Protein AF-A0A485AQS3-F1 (afdb_monomer)

Solvent-accessible surface area (backbone atoms only — not comparable to full-atom values): 5423 Å² total; per-residue (Å²): 135,85,82,85,53,70,69,66,57,56,70,37,30,70,62,56,81,76,57,63,88,77,86,52,58,87,84,53,69,83,64,41,51,69,56,54,50,51,52,51,50,57,69,70,43,56,71,68,57,57,55,44,64,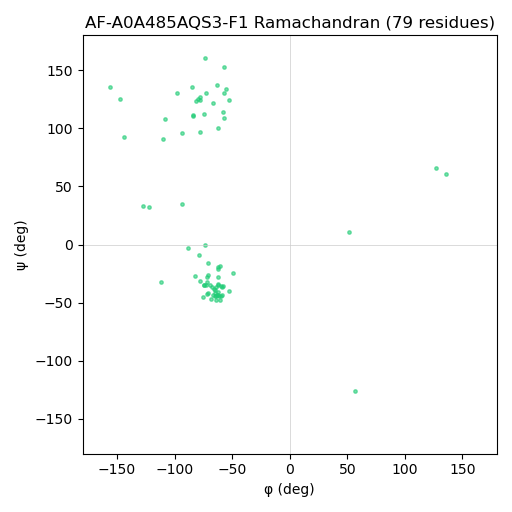72,61,81,60,50,76,62,57,57,52,51,60,71,69,49,79,77,91,81,76,79,78,80,82,78,83,81,130

InterPro domains:
  IPR000192 Aminotransferase class V domain [PF00266] (21-49)
  IPR015422 Pyridoxal phosphate-dependent transferase, small domain [G3DSA:3.90.1150.10] (11-38)
  IPR015424 Pyridoxal phosphate-dependent transferase [SSF53383] (6-67)

Secondary structure (DSSP, 8-state):
-PPP-HHHHHTT-GGGGTS-S---TTT-PPPPHHHHHHHHHHHHS-HHHHHHHHTT--HHHHHHHHTSPPS----------

Organism: Kluyvera cryocrescens (NCBI:txid580)

pLDDT: mean 74.34, std 19.08, range [43.03, 96.62]

Sequence (81 aa):
MNAFSPAQFRAQFPALHDAGVYLDSAATALKPQAVIEATNHFYSLSAVTFIAARFGRSAALNRALRSRPRPGRAPAERTER

Foldseek 3Di:
DDDDDPVVVVVQFPVCVPVPDDDPVVVPNGDGVVVVVVVCVVVVDDPVVVVCVVPPDDVPVVVVVVPDDDPDDDPDDDDDD

Radius of gyration: 25.15 Å; Cα contacts (8 Å, |Δi|>4): 22; chains: 1; bounding box: 36×52×72 Å

Mean predicted aligned error: 15.88 Å

Structure (mmCIF, N/CA/C/O backbone):
data_AF-A0A485AQS3-F1
#
_entry.id   AF-A0A485AQS3-F1
#
loop_
_atom_site.group_PDB
_atom_site.id
_atom_site.type_symbol
_atom_site.label_atom_id
_atom_site.label_alt_id
_atom_site.label_comp_id
_atom_site.label_asym_id
_atom_site.label_entity_id
_atom_site.label_seq_id
_atom_site.pdbx_PDB_ins_code
_atom_site.Cartn_x
_atom_site.Cartn_y
_atom_site.Cartn_z
_atom_site.occupancy
_atom_site.B_iso_or_equiv
_atom_site.auth_seq_id
_atom_site.auth_comp_id
_atom_site.auth_asym_id
_atom_site.auth_atom_id
_atom_site.pdbx_PDB_model_num
ATOM 1 N N . MET A 1 1 ? 7.415 22.736 11.449 1.00 63.44 1 MET A N 1
ATOM 2 C CA . MET A 1 1 ? 7.041 21.305 11.529 1.00 63.44 1 MET A CA 1
ATOM 3 C C . MET A 1 1 ? 5.982 21.039 10.479 1.00 63.44 1 MET A C 1
ATOM 5 O O . MET A 1 1 ? 5.047 21.822 10.397 1.00 63.44 1 MET A O 1
ATOM 9 N N . ASN A 1 2 ? 6.144 19.997 9.664 1.00 84.12 2 ASN A N 1
ATOM 10 C CA . ASN A 1 2 ? 5.115 19.596 8.706 1.00 84.12 2 ASN A CA 1
ATOM 11 C C . ASN A 1 2 ? 4.068 18.761 9.460 1.00 84.12 2 ASN A C 1
ATOM 13 O O . ASN A 1 2 ? 4.442 17.805 10.141 1.00 84.12 2 ASN A O 1
ATOM 17 N N . ALA A 1 3 ? 2.795 19.152 9.419 1.00 90.88 3 ALA A N 1
ATOM 18 C CA . ALA A 1 3 ? 1.750 18.455 10.165 1.00 90.88 3 ALA A CA 1
ATOM 19 C C . ALA A 1 3 ? 1.438 17.106 9.503 1.00 90.88 3 ALA A C 1
ATOM 21 O O . ALA A 1 3 ? 1.209 17.035 8.296 1.00 90.88 3 ALA A O 1
ATOM 22 N N . PHE A 1 4 ? 1.420 16.031 10.290 1.00 94.88 4 PHE A N 1
ATOM 23 C CA . PHE A 1 4 ? 1.029 14.717 9.795 1.00 94.88 4 PHE A CA 1
ATOM 24 C C . PHE A 1 4 ? -0.496 14.633 9.682 1.00 94.88 4 PHE A C 1
ATOM 26 O O . PHE A 1 4 ? -1.203 14.837 10.667 1.00 94.88 4 PHE A O 1
ATOM 33 N N . SER A 1 5 ? -0.998 14.305 8.490 1.00 95.38 5 SER A N 1
ATOM 34 C CA . SER A 1 5 ? -2.421 14.057 8.251 1.00 95.38 5 SER A CA 1
ATOM 35 C C . SER A 1 5 ? -2.670 12.561 8.019 1.00 95.38 5 SER A C 1
ATOM 37 O O . SER A 1 5 ? -2.331 12.041 6.950 1.00 95.38 5 SER A O 1
ATOM 39 N N . PRO A 1 6 ? -3.296 11.848 8.978 1.00 94.12 6 PRO A N 1
ATOM 40 C CA . PRO A 1 6 ? -3.595 10.423 8.834 1.00 94.12 6 PRO A CA 1
ATOM 41 C C . PRO A 1 6 ? -4.495 10.116 7.634 1.00 94.12 6 PRO A C 1
ATOM 43 O O . PRO A 1 6 ? -4.316 9.099 6.969 1.00 94.12 6 PRO A O 1
ATOM 46 N N . ALA A 1 7 ? -5.450 11.001 7.333 1.00 94.06 7 ALA A N 1
ATOM 47 C CA . ALA A 1 7 ? -6.354 10.836 6.198 1.00 94.06 7 ALA A CA 1
ATOM 48 C C . ALA A 1 7 ? -5.596 10.890 4.863 1.00 94.06 7 ALA A C 1
ATOM 50 O O . ALA A 1 7 ? -5.795 10.029 4.007 1.00 94.06 7 ALA 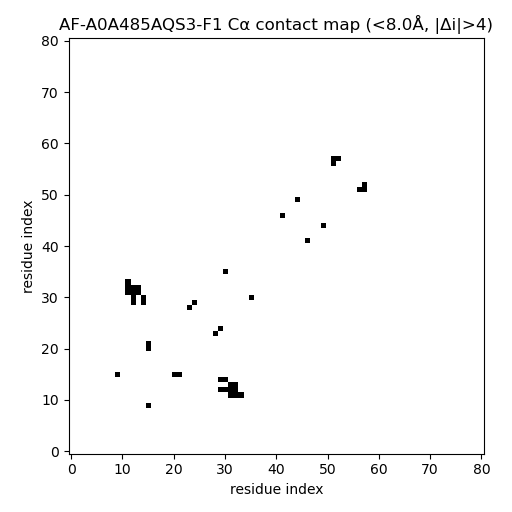A O 1
ATOM 51 N N . GLN A 1 8 ? -4.672 11.847 4.717 1.00 94.19 8 GLN A N 1
ATOM 52 C CA . GLN A 1 8 ? -3.831 11.955 3.522 1.00 94.19 8 GLN A CA 1
ATOM 53 C C . GLN A 1 8 ? -2.885 10.762 3.383 1.00 94.19 8 GLN A C 1
ATOM 55 O O . GLN A 1 8 ? -2.689 10.265 2.277 1.00 94.19 8 GLN A O 1
ATOM 60 N N . PHE A 1 9 ? -2.333 10.269 4.494 1.00 95.12 9 PHE A N 1
ATOM 61 C CA . PHE A 1 9 ? -1.484 9.081 4.485 1.00 95.12 9 PHE A CA 1
ATOM 62 C C . PHE A 1 9 ? -2.265 7.833 4.051 1.00 95.12 9 PHE A C 1
ATOM 64 O O . PHE A 1 9 ? -1.821 7.114 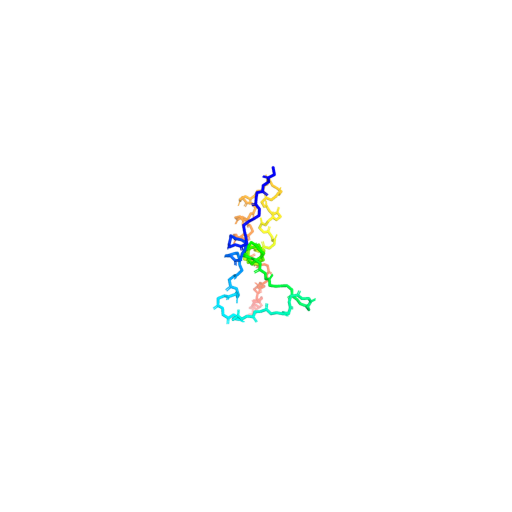3.161 1.00 95.12 9 PHE A O 1
ATOM 71 N N . ARG A 1 10 ? -3.457 7.598 4.618 1.00 93.81 10 ARG A N 1
ATOM 72 C CA . ARG A 1 10 ? -4.298 6.434 4.278 1.00 93.81 10 ARG A CA 1
ATOM 73 C C . ARG A 1 10 ? -4.751 6.429 2.818 1.00 93.81 10 ARG A C 1
ATOM 75 O O . ARG A 1 10 ? -4.816 5.355 2.230 1.00 93.81 10 ARG A O 1
ATOM 82 N N . ALA A 1 11 ? -4.996 7.599 2.225 1.00 93.94 11 ALA A N 1
ATOM 83 C CA . ALA A 1 11 ? -5.377 7.721 0.816 1.00 93.94 11 ALA A CA 1
ATOM 84 C C . ALA A 1 11 ? -4.314 7.180 -0.162 1.00 93.94 11 ALA A C 1
ATOM 86 O O . ALA A 1 11 ? -4.635 6.880 -1.306 1.00 93.94 11 ALA A O 1
ATOM 87 N N . GLN A 1 12 ? -3.059 7.020 0.275 1.00 96.06 12 GLN A N 1
ATOM 88 C CA . GLN A 1 12 ? -1.986 6.473 -0.558 1.00 96.06 12 GLN A CA 1
ATOM 89 C C . GLN A 1 12 ? -2.028 4.945 -0.691 1.00 96.06 12 GLN A C 1
ATOM 91 O O . GLN A 1 12 ? -1.259 4.405 -1.479 1.00 96.06 12 GLN A O 1
ATOM 96 N N . PHE A 1 13 ? -2.872 4.232 0.062 1.00 95.31 13 PHE A N 1
ATOM 97 C CA . PHE A 1 13 ? -2.887 2.765 0.107 1.00 95.31 13 PHE A CA 1
ATOM 98 C C . PHE A 1 13 ? -4.148 2.208 -0.567 1.00 95.31 13 PHE A C 1
ATOM 100 O O . PHE A 1 13 ? -5.154 1.993 0.113 1.00 95.31 13 PHE A O 1
ATOM 107 N N . PRO A 1 14 ? -4.114 1.913 -1.880 1.00 93.44 14 PRO A N 1
ATOM 108 C CA . PRO A 1 14 ? -5.300 1.462 -2.611 1.00 93.44 14 PRO A CA 1
ATOM 109 C C . PRO A 1 14 ? -5.865 0.132 -2.085 1.00 93.44 14 PRO A C 1
ATOM 111 O O . PRO A 1 14 ? -7.071 -0.087 -2.129 1.00 93.44 14 PRO A O 1
ATOM 114 N N . ALA A 1 15 ? -5.020 -0.731 -1.511 1.00 91.88 15 ALA A N 1
ATOM 115 C CA . ALA A 1 15 ? -5.445 -2.004 -0.925 1.00 91.88 15 ALA A CA 1
ATOM 116 C C . ALA A 1 15 ? -6.421 -1.844 0.260 1.00 91.88 15 ALA A C 1
ATOM 118 O O . ALA A 1 15 ? -7.167 -2.770 0.561 1.00 91.88 15 ALA A O 1
ATOM 119 N N . LEU A 1 16 ? -6.468 -0.675 0.915 1.00 91.38 16 LEU A N 1
ATOM 120 C CA . LEU A 1 16 ? -7.403 -0.417 2.018 1.00 91.38 16 LEU A CA 1
ATOM 121 C C . LEU A 1 16 ? -8.864 -0.272 1.566 1.00 91.38 16 LEU A C 1
ATOM 123 O O . LEU A 1 16 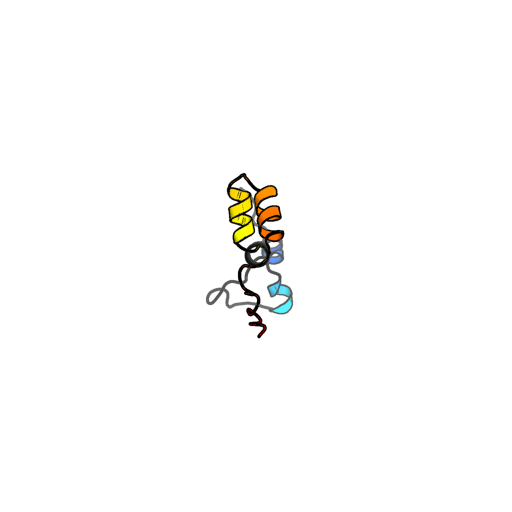? -9.751 -0.344 2.412 1.00 91.38 16 LEU A O 1
ATOM 127 N N . HIS A 1 17 ? -9.127 -0.067 0.271 1.00 85.38 17 HIS A N 1
ATOM 128 C CA . HIS A 1 17 ? -10.499 -0.030 -0.246 1.00 85.38 17 HIS A CA 1
ATOM 129 C C . HIS A 1 17 ? -11.169 -1.410 -0.240 1.00 85.38 17 HIS A C 1
ATOM 131 O O . HIS A 1 17 ? -12.389 -1.481 -0.143 1.00 85.38 17 HIS A O 1
ATOM 137 N N . ASP A 1 18 ? -10.374 -2.480 -0.319 1.00 82.50 18 ASP A N 1
ATOM 138 C CA . ASP A 1 18 ? -10.845 -3.866 -0.437 1.00 82.50 18 ASP A CA 1
ATOM 139 C C . ASP A 1 18 ? -10.551 -4.695 0.829 1.00 82.50 18 ASP A C 1
ATOM 141 O O . ASP A 1 18 ? -11.346 -5.534 1.237 1.00 82.50 18 ASP A O 1
ATOM 145 N N . ALA A 1 19 ? -9.450 -4.405 1.534 1.00 73.06 19 ALA A N 1
ATOM 146 C CA . ALA A 1 19 ? -8.990 -5.190 2.686 1.00 73.06 19 ALA A CA 1
ATOM 147 C C . ALA A 1 19 ? -9.813 -5.015 3.982 1.00 73.06 19 ALA A C 1
ATOM 149 O O . ALA A 1 19 ? -9.471 -5.606 5.009 1.00 73.06 19 ALA A O 1
ATOM 150 N N . GLY A 1 20 ? -10.860 -4.185 3.983 1.00 83.12 20 GLY A N 1
ATOM 151 C CA . GLY A 1 20 ? -11.618 -3.863 5.193 1.00 83.12 20 GLY A CA 1
ATOM 152 C C . GLY A 1 20 ? -10.721 -3.294 6.302 1.00 83.12 20 GLY A C 1
ATOM 153 O O . GLY A 1 20 ? -10.000 -2.314 6.104 1.00 83.12 20 GLY A O 1
ATOM 154 N N . VAL A 1 21 ? -10.769 -3.894 7.495 1.00 89.12 21 VAL A N 1
ATOM 155 C CA . VAL A 1 21 ? -9.936 -3.494 8.640 1.00 89.12 21 VAL A CA 1
ATOM 156 C C . VAL A 1 21 ? -8.660 -4.338 8.670 1.00 89.12 21 VAL A C 1
ATOM 158 O O . VAL A 1 21 ? -8.638 -5.447 9.196 1.00 89.12 21 VAL A O 1
ATOM 161 N N . TYR A 1 22 ? -7.582 -3.796 8.104 1.00 91.88 22 TYR A N 1
ATOM 162 C CA . TYR A 1 22 ? -6.274 -4.450 8.064 1.00 91.88 22 TYR A CA 1
ATOM 163 C C . TYR A 1 22 ? -5.480 -4.212 9.361 1.00 91.88 22 TYR A C 1
ATOM 165 O O . TYR A 1 22 ? -5.043 -3.090 9.623 1.00 91.88 22 TYR A O 1
ATOM 173 N N . LEU A 1 23 ? -5.284 -5.264 10.166 1.00 92.00 23 LEU A N 1
ATOM 174 C CA . LEU A 1 23 ? -4.586 -5.218 11.466 1.00 92.00 23 LEU A CA 1
ATOM 175 C C . LEU A 1 23 ? -3.377 -6.165 11.536 1.00 92.00 23 LEU A C 1
ATOM 177 O O . LEU A 1 23 ? -3.053 -6.668 12.605 1.00 92.00 23 LEU A O 1
ATOM 181 N N . ASP A 1 24 ? -2.698 -6.391 10.409 1.00 91.81 24 ASP A N 1
ATOM 182 C CA . ASP A 1 24 ? -1.518 -7.269 10.340 1.00 91.81 24 ASP A CA 1
ATOM 183 C C . ASP A 1 24 ? -0.292 -6.594 9.693 1.00 91.81 24 ASP A C 1
ATOM 185 O O . ASP A 1 24 ? 0.544 -7.207 9.032 1.00 91.81 24 ASP A O 1
ATOM 189 N N . SER A 1 25 ? -0.154 -5.281 9.907 1.00 91.25 25 SER A N 1
ATOM 190 C CA . SER A 1 25 ? 0.986 -4.502 9.399 1.00 91.25 25 SER A CA 1
ATOM 191 C C . SER A 1 25 ? 2.342 -4.953 9.960 1.00 91.25 25 SER A C 1
ATOM 193 O O . SER A 1 25 ? 3.374 -4.617 9.383 1.00 91.25 25 SER A O 1
ATOM 195 N N . ALA A 1 26 ? 2.351 -5.675 11.089 1.00 92.56 26 ALA A N 1
ATOM 196 C CA . ALA A 1 26 ? 3.565 -6.205 11.708 1.00 92.56 26 ALA A CA 1
ATOM 197 C C . ALA A 1 26 ? 4.132 -7.409 10.940 1.00 92.56 26 ALA A C 1
ATOM 199 O O . ALA A 1 26 ? 5.352 -7.537 10.850 1.00 92.56 26 ALA A O 1
ATOM 200 N N . ALA A 1 27 ? 3.273 -8.257 10.359 1.00 95.69 27 ALA A N 1
ATOM 201 C CA . ALA A 1 27 ? 3.718 -9.340 9.489 1.00 95.69 27 ALA A CA 1
ATOM 202 C C . ALA A 1 27 ? 4.133 -8.809 8.111 1.00 95.69 27 ALA A C 1
ATOM 204 O O . ALA A 1 27 ? 5.186 -9.180 7.589 1.00 95.69 27 ALA A O 1
ATOM 205 N N . THR A 1 28 ? 3.335 -7.916 7.514 1.00 92.00 28 THR A N 1
ATOM 206 C CA . THR A 1 28 ? 3.690 -7.263 6.249 1.00 92.00 28 THR A CA 1
ATOM 207 C C . THR A 1 28 ? 2.977 -5.927 6.071 1.00 92.00 28 THR A C 1
ATOM 209 O O . THR A 1 28 ? 1.783 -5.793 6.291 1.00 92.00 28 THR A O 1
ATOM 212 N N . ALA A 1 29 ? 3.702 -4.898 5.637 1.00 94.31 29 ALA A N 1
ATOM 213 C CA . ALA A 1 29 ? 3.105 -3.592 5.380 1.00 94.31 29 ALA A CA 1
ATOM 214 C C . ALA A 1 29 ? 2.507 -3.510 3.966 1.00 94.31 29 ALA A C 1
ATOM 216 O O . ALA A 1 29 ? 3.177 -3.850 2.975 1.00 94.31 29 ALA A O 1
ATOM 217 N N . LEU A 1 30 ? 1.292 -2.953 3.874 1.00 94.12 30 LEU A N 1
ATOM 218 C CA . LEU A 1 30 ? 0.660 -2.562 2.611 1.00 94.12 30 LEU A CA 1
ATOM 219 C C . LEU A 1 30 ? 1.543 -1.573 1.837 1.00 94.12 30 LEU A C 1
ATOM 221 O O . LEU A 1 30 ? 2.351 -0.842 2.414 1.00 94.12 30 LEU A O 1
ATOM 225 N N . LYS A 1 31 ? 1.404 -1.557 0.509 1.00 95.88 31 LYS A N 1
ATOM 226 C CA . LYS A 1 31 ? 2.227 -0.714 -0.364 1.00 95.88 31 LYS A CA 1
ATOM 227 C C . LYS A 1 31 ? 1.486 0.573 -0.728 1.00 95.88 31 LYS A C 1
ATOM 229 O O . LYS A 1 31 ? 0.335 0.486 -1.157 1.00 95.88 31 LYS A O 1
ATOM 234 N N . PRO A 1 32 ? 2.121 1.749 -0.569 1.00 96.62 32 PRO A N 1
ATOM 235 C CA . PRO A 1 32 ? 1.553 2.986 -1.070 1.00 96.62 32 PRO A CA 1
ATOM 236 C C . PRO A 1 32 ? 1.667 3.044 -2.599 1.00 96.62 32 PRO A C 1
ATOM 238 O O . PRO A 1 32 ? 2.522 2.378 -3.194 1.00 96.62 32 PRO A O 1
ATOM 241 N N . GLN A 1 33 ? 0.861 3.898 -3.222 1.00 95.56 33 GLN A N 1
ATOM 242 C CA . GLN A 1 33 ? 0.773 4.046 -4.673 1.00 95.56 33 GLN A CA 1
ATOM 243 C C . GLN A 1 33 ? 2.136 4.294 -5.334 1.00 95.56 33 GLN A C 1
ATOM 245 O O . GLN A 1 33 ? 2.456 3.667 -6.338 1.00 95.56 33 GLN A O 1
ATOM 250 N N . ALA A 1 34 ? 2.993 5.107 -4.713 1.00 94.88 34 ALA A N 1
ATOM 251 C CA . ALA A 1 34 ? 4.331 5.399 -5.226 1.00 94.88 34 ALA A CA 1
ATOM 252 C C . ALA A 1 34 ? 5.208 4.145 -5.425 1.00 94.88 34 ALA A C 1
ATOM 254 O O . ALA A 1 34 ? 5.986 4.079 -6.375 1.00 94.88 34 ALA A O 1
ATOM 255 N N . VAL A 1 35 ? 5.087 3.134 -4.555 1.00 95.31 35 VAL A N 1
ATOM 256 C CA . VAL A 1 35 ? 5.841 1.874 -4.699 1.00 95.31 35 VAL A CA 1
ATOM 257 C C . VAL A 1 35 ? 5.293 1.064 -5.869 1.00 95.31 35 VAL A C 1
ATOM 259 O O . VAL A 1 35 ? 6.066 0.544 -6.669 1.00 95.31 35 VAL A O 1
ATOM 262 N N . ILE A 1 36 ? 3.968 0.998 -5.993 1.00 94.69 36 ILE A N 1
ATOM 263 C CA . ILE A 1 36 ? 3.289 0.288 -7.081 1.00 94.69 36 ILE A CA 1
ATOM 264 C C . ILE A 1 36 ? 3.682 0.905 -8.428 1.00 94.69 36 ILE A C 1
ATOM 266 O O . ILE A 1 36 ? 4.096 0.193 -9.341 1.00 94.69 36 ILE A O 1
ATOM 270 N N . GLU A 1 37 ? 3.623 2.231 -8.535 1.00 94.56 37 GLU A N 1
ATOM 271 C CA . GLU A 1 37 ? 4.017 2.972 -9.734 1.00 94.56 37 GLU A CA 1
ATOM 272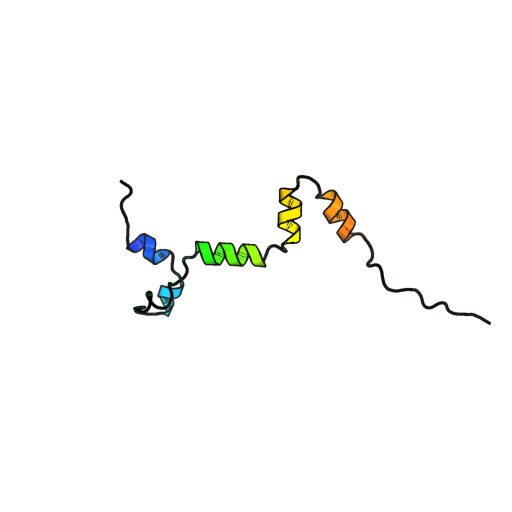 C C . GLU A 1 37 ? 5.495 2.774 -10.073 1.00 94.56 37 GLU A C 1
ATOM 274 O O . GLU A 1 37 ? 5.822 2.503 -11.228 1.00 94.56 37 GLU A O 1
ATOM 279 N N . ALA A 1 38 ? 6.390 2.841 -9.084 1.00 91.06 38 ALA A N 1
ATOM 280 C CA . ALA A 1 38 ? 7.817 2.624 -9.303 1.00 91.06 38 ALA A CA 1
ATOM 281 C C . ALA A 1 38 ? 8.114 1.206 -9.816 1.00 91.06 38 ALA A C 1
ATOM 283 O O . ALA A 1 38 ? 8.886 1.038 -10.762 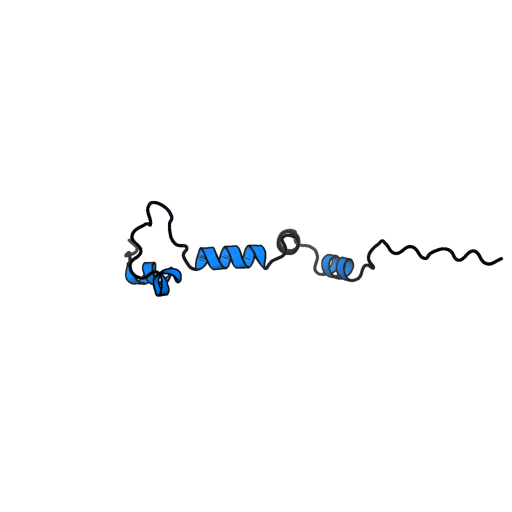1.00 91.06 38 ALA A O 1
AT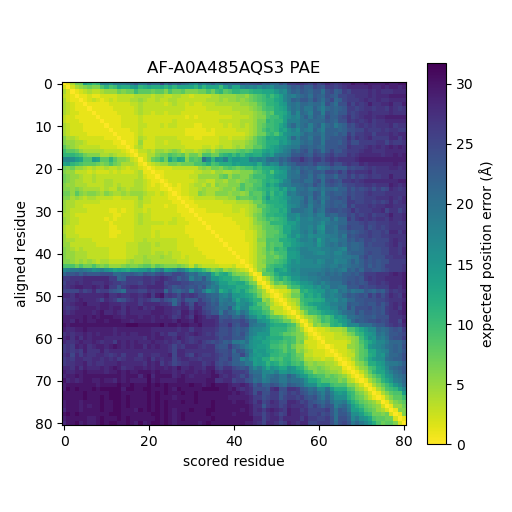OM 284 N N . THR A 1 39 ? 7.479 0.184 -9.236 1.00 91.88 39 THR A N 1
ATOM 285 C CA . THR A 1 39 ? 7.625 -1.207 -9.681 1.00 91.88 39 THR A CA 1
ATOM 286 C C . THR A 1 39 ? 7.034 -1.414 -11.075 1.00 91.88 39 THR A C 1
ATOM 288 O O . THR A 1 39 ? 7.685 -2.015 -11.931 1.00 91.88 39 THR A O 1
ATOM 291 N N . ASN A 1 40 ? 5.851 -0.860 -11.346 1.00 92.00 40 ASN A N 1
ATOM 292 C CA . ASN A 1 40 ? 5.245 -0.900 -12.677 1.00 92.00 40 ASN A CA 1
ATOM 293 C C . ASN A 1 40 ? 6.146 -0.235 -13.716 1.00 92.00 40 ASN A C 1
ATOM 295 O O . ASN A 1 40 ? 6.356 -0.790 -14.793 1.00 92.00 40 ASN A O 1
ATOM 299 N N . HIS A 1 41 ? 6.721 0.921 -13.391 1.00 88.19 41 HIS A N 1
ATOM 300 C CA . HIS A 1 41 ? 7.636 1.634 -14.271 1.00 88.19 41 HIS A CA 1
ATOM 301 C C . HIS A 1 41 ? 8.907 0.820 -14.542 1.00 88.19 41 HIS A C 1
ATOM 303 O O . HIS A 1 41 ? 9.318 0.702 -15.697 1.00 88.19 41 HIS A O 1
ATOM 309 N N . PHE A 1 42 ? 9.485 0.204 -13.507 1.00 84.69 42 PHE A N 1
ATOM 310 C CA . PHE A 1 42 ? 10.665 -0.654 -13.629 1.00 84.69 42 PHE A CA 1
ATOM 311 C C . PHE A 1 42 ? 10.435 -1.844 -14.566 1.00 84.69 42 PHE A C 1
ATOM 313 O O . PHE A 1 42 ? 11.296 -2.137 -15.389 1.00 84.69 42 PHE A O 1
ATOM 320 N N . TYR A 1 43 ? 9.285 -2.515 -14.472 1.00 86.50 43 TYR A N 1
ATOM 321 C CA . TYR A 1 43 ? 8.992 -3.664 -15.334 1.00 86.50 43 TYR A CA 1
ATOM 322 C C . TYR A 1 43 ? 8.460 -3.274 -16.719 1.00 86.50 43 TYR A C 1
ATOM 324 O O . TYR A 1 43 ? 8.669 -4.013 -17.681 1.00 86.50 43 TYR A O 1
ATOM 332 N N . SER A 1 44 ? 7.810 -2.116 -16.848 1.00 82.62 44 SER A N 1
ATOM 333 C CA . SER A 1 44 ? 7.301 -1.619 -18.135 1.00 82.62 44 SER A CA 1
ATOM 334 C C . SER A 1 44 ? 8.409 -1.023 -19.006 1.00 82.62 44 SER A C 1
ATOM 336 O O . SER A 1 44 ? 8.357 -1.116 -20.234 1.00 82.62 44 SER A O 1
ATOM 338 N N . LEU A 1 45 ? 9.441 -0.432 -18.397 1.00 75.50 45 LEU A N 1
ATOM 339 C CA . LEU A 1 45 ? 10.657 -0.062 -19.104 1.00 75.50 45 LEU A CA 1
ATOM 340 C C . LEU A 1 45 ? 11.581 -1.272 -19.171 1.00 75.50 45 LEU A C 1
ATOM 342 O O . LEU A 1 45 ? 12.183 -1.674 -18.184 1.00 75.50 45 LEU A O 1
ATOM 346 N N . SER A 1 46 ? 11.774 -1.821 -20.368 1.00 59.31 46 SER A N 1
ATOM 347 C CA . SER A 1 46 ? 12.853 -2.786 -20.583 1.00 59.31 46 SER A CA 1
ATOM 348 C C . SER A 1 46 ? 14.171 -2.169 -20.095 1.00 59.31 46 SER A C 1
ATOM 350 O O . SER A 1 46 ? 14.532 -1.078 -20.537 1.00 59.31 46 SER A O 1
ATOM 352 N N . ALA A 1 47 ? 14.880 -2.851 -19.185 1.00 56.09 47 ALA A N 1
ATOM 353 C CA . ALA A 1 47 ? 16.085 -2.360 -18.491 1.00 56.09 47 ALA A CA 1
ATOM 354 C C . ALA A 1 47 ? 17.156 -1.750 -19.427 1.00 56.09 47 ALA A C 1
ATOM 356 O O . ALA A 1 47 ? 17.932 -0.877 -19.040 1.00 56.09 47 ALA A O 1
ATOM 357 N N . VAL A 1 48 ? 17.143 -2.159 -20.696 1.00 54.56 48 VAL A N 1
ATOM 358 C CA . VAL A 1 48 ? 17.973 -1.641 -21.791 1.00 54.56 48 VAL A CA 1
ATOM 359 C C . VAL A 1 48 ? 17.708 -0.155 -22.093 1.00 54.56 48 VAL A C 1
ATOM 361 O O . VAL A 1 48 ? 18.637 0.589 -22.400 1.00 54.56 48 VAL A O 1
ATOM 364 N N . THR A 1 49 ? 16.464 0.312 -21.968 1.00 53.81 49 THR A N 1
ATOM 365 C CA . THR A 1 49 ? 16.060 1.692 -22.287 1.00 53.81 49 THR A CA 1
ATOM 366 C C . THR A 1 49 ? 16.569 2.691 -21.244 1.00 53.81 49 THR A C 1
ATOM 368 O O . THR A 1 49 ? 16.974 3.795 -21.602 1.00 53.81 49 THR A O 1
ATOM 371 N N . PHE A 1 50 ? 16.638 2.297 -19.967 1.00 55.06 50 PHE A N 1
ATOM 372 C CA . PHE A 1 50 ? 17.156 3.147 -18.889 1.00 55.06 50 PHE A CA 1
ATOM 373 C C . PHE A 1 50 ? 18.677 3.344 -18.984 1.00 55.06 50 PHE A C 1
ATOM 375 O O . PHE A 1 50 ? 19.165 4.467 -18.861 1.00 55.06 50 PHE A O 1
ATOM 382 N N . ILE A 1 51 ? 19.426 2.278 -19.290 1.00 57.72 51 ILE A N 1
ATOM 383 C CA . ILE A 1 51 ? 20.874 2.362 -19.540 1.00 57.72 51 ILE A CA 1
ATOM 384 C C . ILE A 1 51 ? 21.139 3.225 -20.786 1.00 57.72 51 ILE A C 1
ATOM 386 O O . ILE A 1 51 ? 21.969 4.130 -20.742 1.00 57.72 51 ILE A O 1
ATOM 390 N N . ALA A 1 52 ? 20.383 3.032 -21.871 1.00 56.50 52 ALA A N 1
ATOM 391 C CA . ALA A 1 52 ? 20.536 3.830 -23.091 1.00 56.50 52 ALA A CA 1
ATOM 392 C C . ALA A 1 52 ? 20.212 5.326 -22.892 1.00 56.50 52 ALA A C 1
ATOM 394 O O . ALA A 1 52 ? 20.889 6.177 -23.467 1.00 56.50 52 ALA A O 1
ATOM 395 N N . ALA A 1 53 ? 19.211 5.659 -22.072 1.00 57.81 53 ALA A N 1
ATOM 396 C CA . ALA A 1 53 ? 18.861 7.044 -21.753 1.00 57.81 53 ALA A CA 1
ATOM 397 C C . ALA A 1 53 ? 19.863 7.703 -20.786 1.00 57.81 53 ALA A C 1
ATOM 399 O O . ALA A 1 53 ? 20.169 8.886 -20.930 1.00 57.81 53 ALA A O 1
ATOM 400 N N . ARG A 1 54 ? 20.421 6.942 -19.831 1.00 53.59 54 ARG A N 1
ATOM 401 C CA . ARG A 1 54 ? 21.424 7.435 -18.870 1.00 53.59 54 ARG A CA 1
ATOM 402 C C . ARG A 1 54 ? 22.790 7.690 -19.517 1.00 53.59 54 ARG A C 1
ATOM 404 O O . ARG A 1 54 ? 23.483 8.613 -19.099 1.00 53.59 54 ARG A O 1
ATOM 411 N N . PHE A 1 55 ? 23.162 6.922 -20.541 1.00 57.25 55 PHE A N 1
ATOM 412 C CA . PHE A 1 55 ? 24.429 7.059 -21.266 1.00 57.25 55 PHE A CA 1
ATOM 413 C C . PHE A 1 55 ? 24.332 7.951 -22.516 1.00 57.25 55 PHE A C 1
ATOM 415 O O . PHE A 1 55 ? 25.009 7.673 -23.494 1.00 57.25 55 PHE A O 1
ATOM 422 N N . GLY A 1 56 ? 23.515 9.015 -22.521 1.00 49.69 56 GLY A N 1
ATOM 423 C CA . GLY A 1 56 ? 23.754 10.257 -23.293 1.00 49.69 56 GLY A CA 1
ATOM 424 C C . GLY A 1 56 ? 24.059 10.179 -24.802 1.00 49.69 56 GLY A C 1
ATOM 425 O O . GLY A 1 56 ? 24.449 11.173 -25.409 1.00 49.69 56 GLY A O 1
ATOM 426 N N . ARG A 1 57 ? 23.899 9.029 -25.441 1.00 51.25 57 ARG A N 1
ATOM 427 C CA . ARG A 1 57 ? 23.994 8.815 -26.875 1.00 51.25 57 ARG A CA 1
ATOM 428 C C . ARG A 1 57 ? 23.013 7.708 -27.167 1.00 51.25 57 ARG A C 1
ATOM 430 O O . ARG A 1 57 ? 23.168 6.614 -26.634 1.00 51.25 57 ARG A O 1
ATOM 437 N N . SER A 1 58 ? 22.095 7.979 -28.093 1.00 52.69 58 SER A N 1
ATOM 438 C CA . SER A 1 58 ? 21.606 7.007 -29.076 1.00 52.69 58 SER A CA 1
ATOM 439 C C . SER A 1 58 ? 20.092 6.810 -29.170 1.00 52.69 58 SER A C 1
ATOM 441 O O . SER A 1 58 ? 19.579 5.695 -29.059 1.00 52.69 58 SER A O 1
ATOM 443 N N . ALA A 1 59 ? 19.385 7.851 -29.602 1.00 57.53 59 ALA A N 1
ATOM 444 C CA . ALA A 1 59 ? 18.247 7.604 -30.490 1.00 57.53 59 ALA A CA 1
ATOM 445 C C . ALA A 1 59 ? 18.718 6.876 -31.776 1.00 57.53 59 ALA A C 1
ATOM 447 O O . ALA A 1 59 ? 18.064 5.951 -32.253 1.00 57.53 59 ALA A O 1
ATOM 448 N N . ALA A 1 60 ? 19.915 7.217 -32.279 1.00 59.06 60 ALA A N 1
ATOM 449 C CA . ALA A 1 60 ? 20.508 6.633 -33.485 1.00 59.06 60 ALA A CA 1
ATOM 450 C C . ALA A 1 60 ? 20.921 5.150 -33.343 1.00 59.06 60 ALA A C 1
ATOM 452 O O . ALA A 1 60 ? 20.545 4.352 -34.194 1.00 59.06 60 ALA A O 1
ATOM 453 N N . LEU A 1 61 ? 21.621 4.738 -32.271 1.00 59.16 61 LEU A N 1
ATOM 454 C CA . LEU A 1 61 ? 21.968 3.317 -32.037 1.00 59.16 61 LEU A CA 1
ATOM 455 C C . LEU A 1 61 ? 20.718 2.463 -31.802 1.00 59.16 61 LEU A C 1
ATOM 457 O O . LEU A 1 61 ? 20.639 1.361 -32.329 1.00 59.16 61 LEU A O 1
ATOM 461 N N . ASN A 1 62 ? 19.718 2.973 -31.070 1.00 60.91 62 ASN A N 1
ATOM 462 C CA . ASN A 1 62 ? 18.449 2.261 -30.887 1.00 60.91 62 ASN A CA 1
ATOM 463 C C . ASN A 1 62 ? 17.713 2.060 -32.216 1.00 60.91 62 ASN A C 1
ATOM 465 O O . ASN A 1 62 ? 17.187 0.977 -32.471 1.00 60.91 62 ASN A O 1
ATOM 469 N N . ARG A 1 63 ? 17.703 3.076 -33.088 1.00 57.97 63 ARG A N 1
ATOM 470 C CA . ARG A 1 63 ? 17.140 2.957 -34.439 1.00 57.97 63 ARG A CA 1
ATOM 471 C C . ARG A 1 63 ? 17.934 1.962 -35.293 1.00 57.97 63 ARG A C 1
ATOM 473 O O . ARG A 1 63 ? 17.321 1.124 -35.943 1.00 57.97 63 ARG A O 1
ATOM 480 N N . ALA A 1 64 ? 19.265 1.993 -35.218 1.00 65.81 64 ALA A N 1
ATOM 481 C CA . ALA A 1 64 ? 20.158 1.106 -35.965 1.00 65.81 64 ALA A CA 1
ATOM 482 C C . ALA A 1 64 ? 20.080 -0.368 -35.519 1.00 65.81 64 ALA A C 1
ATOM 484 O O . ALA A 1 64 ? 20.154 -1.275 -36.347 1.00 65.81 64 ALA A O 1
ATOM 485 N N . LEU A 1 65 ? 19.905 -0.623 -34.218 1.00 61.53 65 LEU A N 1
ATOM 486 C CA . LEU A 1 65 ? 19.701 -1.972 -33.683 1.00 61.53 65 LEU A CA 1
ATOM 487 C C . LEU A 1 65 ? 18.337 -2.542 -34.086 1.00 61.53 65 LEU A C 1
ATOM 489 O O . LEU A 1 65 ? 18.241 -3.732 -34.369 1.00 61.53 65 LEU A O 1
ATOM 493 N N . ARG A 1 66 ? 17.298 -1.701 -34.172 1.00 62.06 66 ARG A N 1
ATOM 494 C CA . ARG A 1 66 ? 15.965 -2.112 -34.647 1.00 62.06 66 ARG A CA 1
ATOM 495 C C . ARG A 1 66 ? 15.922 -2.384 -36.152 1.00 62.06 66 ARG A C 1
ATOM 497 O O . ARG A 1 66 ? 15.118 -3.201 -36.581 1.00 62.06 66 ARG A O 1
ATOM 504 N N . SER A 1 67 ? 16.777 -1.731 -36.940 1.00 62.41 67 SER A N 1
ATOM 505 C CA . SER A 1 67 ? 16.879 -1.946 -38.390 1.00 62.41 67 SER A CA 1
ATOM 506 C C . SER A 1 67 ? 17.852 -3.059 -38.793 1.00 62.41 67 SER A C 1
ATOM 508 O O . SER A 1 67 ? 17.980 -3.339 -39.983 1.00 62.41 67 SER A O 1
ATOM 510 N N . ARG A 1 68 ? 18.565 -3.689 -37.848 1.00 54.31 68 ARG A N 1
ATOM 511 C CA . ARG A 1 68 ? 19.455 -4.812 -38.167 1.00 54.31 68 ARG A CA 1
ATOM 512 C C . ARG A 1 68 ? 18.644 -6.104 -38.332 1.00 54.31 68 ARG A C 1
ATOM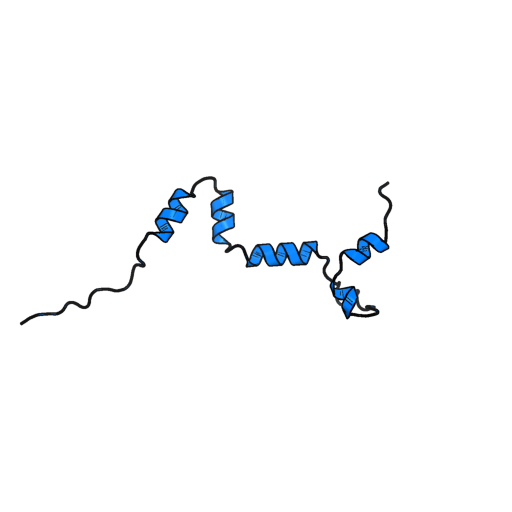 514 O O . ARG A 1 68 ? 17.935 -6.487 -37.400 1.00 54.31 68 ARG A O 1
ATOM 521 N N . PRO A 1 69 ? 18.761 -6.812 -39.469 1.00 58.47 69 PRO A N 1
ATOM 522 C CA . PRO A 1 69 ? 18.189 -8.145 -39.597 1.00 58.47 69 PRO A CA 1
ATOM 523 C C . PRO A 1 69 ? 18.873 -9.093 -38.602 1.00 58.47 69 PRO A C 1
ATOM 525 O O . PRO A 1 69 ? 20.088 -9.034 -38.400 1.00 58.47 69 PRO A O 1
ATOM 528 N N . ARG A 1 70 ? 18.073 -9.942 -37.944 1.00 51.03 70 ARG A N 1
ATOM 529 C CA . ARG A 1 70 ? 18.559 -10.911 -36.951 1.00 51.03 70 ARG A CA 1
ATOM 530 C C . ARG A 1 70 ? 19.616 -11.824 -37.592 1.00 51.03 70 ARG A C 1
ATOM 532 O O . ARG A 1 70 ? 19.335 -12.389 -38.651 1.00 51.03 70 ARG A O 1
ATOM 539 N N . PRO A 1 71 ? 20.795 -12.013 -36.975 1.00 48.59 71 PRO A N 1
ATOM 540 C CA . PRO A 1 71 ? 21.767 -12.963 -37.484 1.00 48.59 71 PRO A CA 1
ATOM 541 C C . PRO A 1 71 ? 21.256 -14.363 -37.143 1.00 48.59 71 PRO A C 1
ATOM 543 O O . PRO A 1 71 ? 21.145 -14.717 -35.972 1.00 48.59 71 PRO A O 1
ATOM 546 N N . GLY A 1 72 ? 20.880 -15.134 -38.163 1.00 56.41 72 GLY A N 1
ATOM 547 C CA . GLY A 1 72 ? 20.448 -16.519 -37.973 1.00 56.41 72 GLY A CA 1
ATOM 548 C C . GLY A 1 72 ? 19.199 -16.912 -38.750 1.00 56.41 72 GLY A C 1
ATOM 549 O O . GLY A 1 72 ? 18.215 -17.357 -38.170 1.00 56.41 72 GLY A O 1
ATOM 550 N N . ARG A 1 73 ? 19.263 -16.831 -40.077 1.00 49.25 73 ARG A N 1
ATOM 551 C CA . ARG A 1 73 ? 18.716 -17.905 -40.908 1.00 49.25 73 ARG A CA 1
ATOM 552 C C . ARG A 1 73 ? 19.628 -18.034 -42.120 1.00 49.25 73 ARG A C 1
ATOM 554 O O . ARG A 1 73 ? 19.512 -17.271 -43.071 1.00 49.25 73 ARG A O 1
ATOM 561 N N . ALA A 1 74 ? 20.618 -18.918 -42.002 1.00 48.34 74 ALA A N 1
ATOM 562 C CA . ALA A 1 74 ? 21.480 -19.281 -43.117 1.00 48.34 74 ALA A CA 1
ATOM 563 C C . ALA A 1 74 ? 20.598 -19.767 -44.284 1.00 48.34 74 ALA A C 1
ATOM 565 O O . ALA A 1 74 ? 19.668 -20.544 -44.035 1.00 48.34 74 ALA A O 1
ATOM 566 N N . PRO A 1 75 ? 20.829 -19.314 -45.527 1.00 44.78 75 PRO A N 1
ATOM 567 C CA . PRO A 1 75 ? 20.202 -19.941 -46.676 1.00 44.78 75 PRO A CA 1
ATOM 568 C C . PRO A 1 75 ? 20.796 -21.346 -46.796 1.00 44.78 75 PRO A C 1
ATOM 570 O O . PRO A 1 75 ? 22.011 -21.503 -46.865 1.00 44.78 75 PRO A O 1
ATOM 573 N N . ALA A 1 76 ? 19.945 -22.371 -46.752 1.00 51.19 76 ALA A N 1
ATOM 574 C CA . ALA A 1 76 ? 20.360 -23.721 -47.099 1.00 51.19 76 ALA A CA 1
ATOM 575 C C . ALA A 1 76 ? 20.894 -23.682 -48.536 1.00 51.19 76 ALA A C 1
ATOM 577 O O . ALA A 1 76 ? 20.146 -23.371 -49.465 1.00 51.19 76 ALA A O 1
ATOM 578 N N . GLU A 1 77 ? 22.193 -23.930 -48.694 1.00 46.47 77 GLU A N 1
ATOM 579 C CA . GLU A 1 77 ? 22.834 -24.083 -49.992 1.00 46.47 77 GLU A CA 1
ATOM 580 C C . GLU A 1 77 ? 22.133 -25.216 -50.745 1.00 46.47 77 GLU A C 1
ATOM 582 O O . GLU A 1 77 ? 22.216 -26.391 -50.389 1.00 46.47 77 GLU A O 1
ATOM 587 N N . ARG A 1 78 ? 21.376 -24.845 -51.779 1.00 43.47 78 ARG A N 1
ATOM 588 C CA . ARG A 1 78 ? 20.847 -25.778 -52.764 1.00 43.47 78 ARG A CA 1
ATOM 589 C C . ARG A 1 78 ? 22.002 -26.105 -53.708 1.00 43.47 78 ARG A C 1
ATOM 591 O O . ARG A 1 78 ? 22.292 -25.344 -54.622 1.00 43.47 78 ARG A O 1
ATOM 598 N N . THR A 1 79 ? 22.673 -27.220 -53.448 1.00 47.75 79 THR A N 1
ATOM 599 C CA . THR A 1 79 ? 23.567 -27.876 -54.404 1.00 47.75 79 THR A CA 1
ATOM 600 C C . THR A 1 79 ? 22.736 -28.307 -55.617 1.00 47.75 79 THR A C 1
ATOM 602 O O . THR A 1 79 ? 22.023 -29.307 -55.553 1.00 47.75 79 THR A O 1
ATOM 605 N N . GLU A 1 80 ? 22.776 -27.535 -56.702 1.00 46.06 80 GLU A N 1
ATOM 606 C CA . GLU A 1 80 ? 22.334 -27.998 -58.020 1.00 46.06 80 GLU A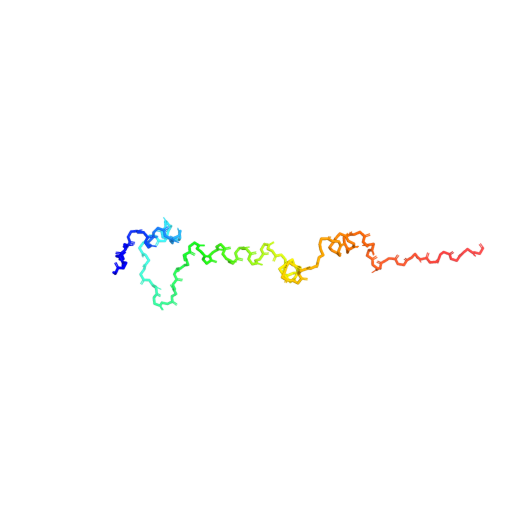 CA 1
ATOM 607 C C . GLU A 1 80 ? 23.428 -28.885 -58.633 1.00 46.06 80 GLU A C 1
ATOM 609 O O . GLU A 1 80 ? 24.603 -28.514 -58.674 1.00 46.06 80 GLU A O 1
ATOM 614 N N . ARG A 1 81 ? 23.016 -30.087 -59.043 1.00 43.03 81 ARG A N 1
ATOM 615 C CA . ARG A 1 81 ? 23.677 -30.937 -60.035 1.00 43.03 81 ARG A CA 1
ATOM 616 C C . ARG A 1 81 ? 22.923 -30.799 -61.347 1.00 43.03 81 ARG A C 1
ATOM 618 O O . ARG A 1 81 ? 21.687 -30.616 -61.263 1.00 43.03 81 ARG A O 1
#